Protein AF-A0A5S4FBE4-F1 (afdb_monomer_lite)

InterPro domains:
  IPR014543 Uncharacterised conserved protein UCP028291 [PF09981] (5-34)

pLDDT: mean 72.43, std 10.29, range [53.44, 87.75]

Organism: NCBI:txid1642303

Sequence (59 aa):
MPLSTAHVATARPERYVKQLISHMGHRATAELTGPGRGDDRLDCVMLPVRDGVTLARKR

Foldseek 3Di:
DDKDKDWDFDQCALVVLVVVLVVCVVPFPWDDDPRRWIQTVQRWIWDDDNGTIMIIGDD

Structure (mmCIF, N/CA/C/O backbone):
data_AF-A0A5S4FBE4-F1
#
_entry.id   AF-A0A5S4FBE4-F1
#
loop_
_atom_site.group_PDB
_atom_site.id
_atom_site.type_symbol
_atom_site.label_atom_id
_atom_site.label_alt_id
_atom_site.label_comp_id
_atom_site.label_asym_id
_atom_site.label_entity_id
_atom_site.label_seq_id
_atom_site.pdbx_PDB_ins_code
_atom_site.Cartn_x
_atom_site.Cartn_y
_atom_site.Cartn_z
_atom_site.occupancy
_atom_site.B_iso_or_equiv
_atom_site.auth_seq_id
_atom_site.auth_comp_id
_atom_site.auth_asym_id
_atom_site.auth_atom_id
_atom_site.pdbx_PDB_model_num
ATOM 1 N N . MET A 1 1 ? 5.934 -15.571 -15.169 1.00 61.88 1 MET A N 1
ATOM 2 C CA . MET A 1 1 ? 6.397 -15.394 -13.774 1.00 61.88 1 MET 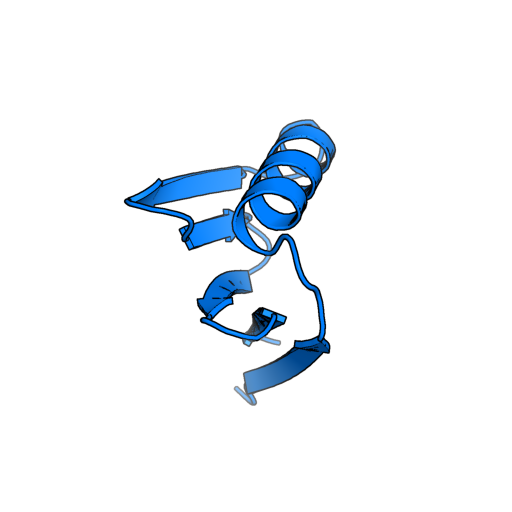A CA 1
ATOM 3 C C . MET A 1 1 ? 5.192 -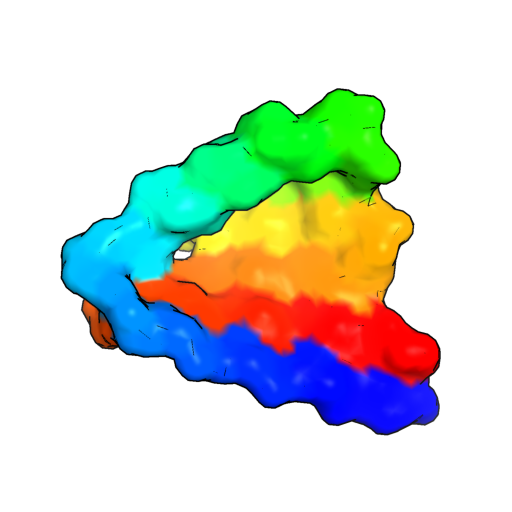15.053 -12.914 1.00 61.88 1 MET A C 1
ATOM 5 O O . MET A 1 1 ? 4.429 -14.189 -13.337 1.00 61.88 1 MET A O 1
ATOM 9 N N . PRO A 1 2 ? 4.957 -15.751 -11.791 1.00 74.56 2 PRO A N 1
ATOM 10 C CA . PRO A 1 2 ? 3.797 -15.502 -10.941 1.00 74.56 2 PRO A CA 1
ATOM 11 C C . PRO A 1 2 ? 3.931 -14.162 -10.204 1.00 74.56 2 PRO A C 1
ATOM 13 O O . PRO A 1 2 ? 4.992 -13.840 -9.668 1.00 74.56 2 PRO A O 1
ATOM 16 N N . LEU A 1 3 ? 2.845 -13.390 -10.190 1.00 77.00 3 LEU A N 1
ATOM 17 C CA . LEU A 1 3 ? 2.725 -12.167 -9.400 1.00 77.00 3 LEU A CA 1
ATOM 18 C C . LEU A 1 3 ? 2.293 -12.542 -7.976 1.00 77.00 3 LEU A C 1
ATOM 20 O O . LEU A 1 3 ? 1.369 -13.333 -7.806 1.00 77.00 3 LEU A O 1
ATOM 24 N N . SER A 1 4 ? 2.938 -11.968 -6.963 1.00 82.56 4 SER A N 1
ATOM 25 C CA . SER A 1 4 ? 2.537 -12.115 -5.562 1.00 82.56 4 SER A CA 1
ATOM 26 C C . SER A 1 4 ? 1.963 -10.796 -5.064 1.00 82.56 4 SER A C 1
ATOM 28 O O . SER A 1 4 ? 2.657 -9.782 -5.096 1.00 82.56 4 SER A O 1
ATOM 30 N N . THR A 1 5 ? 0.724 -10.802 -4.576 1.00 80.94 5 THR A N 1
ATOM 31 C CA . THR A 1 5 ? 0.027 -9.599 -4.095 1.00 80.94 5 THR A CA 1
ATOM 32 C C . THR A 1 5 ? -0.336 -9.699 -2.618 1.00 80.94 5 THR A C 1
ATOM 34 O O . THR A 1 5 ? -0.752 -10.758 -2.155 1.00 80.94 5 THR A O 1
ATOM 37 N N . ALA A 1 6 ? -0.217 -8.592 -1.887 1.00 83.06 6 ALA A N 1
ATOM 38 C CA . ALA A 1 6 ? -0.645 -8.461 -0.498 1.00 83.06 6 ALA A CA 1
ATOM 39 C C . ALA A 1 6 ? -1.436 -7.161 -0.297 1.00 83.06 6 ALA A C 1
ATOM 41 O O . ALA A 1 6 ? -1.065 -6.116 -0.829 1.00 83.06 6 ALA A O 1
ATOM 42 N N . HIS A 1 7 ? -2.503 -7.226 0.500 1.00 81.75 7 HIS A N 1
ATOM 43 C CA . HIS A 1 7 ? -3.306 -6.068 0.891 1.00 81.75 7 HIS A CA 1
ATOM 44 C C . HIS A 1 7 ? -3.208 -5.857 2.397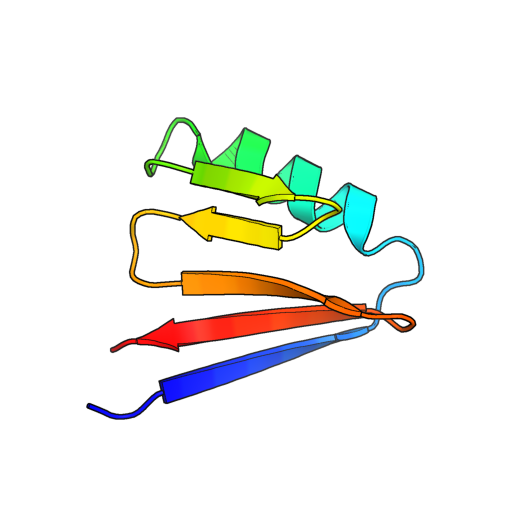 1.00 81.75 7 HIS A C 1
ATOM 46 O O . HIS A 1 7 ? -3.391 -6.794 3.173 1.00 81.75 7 HIS A O 1
ATOM 52 N N . VAL A 1 8 ? -2.936 -4.621 2.807 1.00 83.94 8 VAL A N 1
ATOM 53 C CA . VAL A 1 8 ? -2.838 -4.235 4.216 1.00 83.94 8 VAL A CA 1
ATOM 54 C C . VAL A 1 8 ? -3.839 -3.126 4.485 1.00 83.94 8 VAL A C 1
ATOM 56 O O . VAL A 1 8 ? -3.702 -2.029 3.943 1.00 83.94 8 VAL A O 1
ATOM 59 N N . ALA A 1 9 ? -4.833 -3.405 5.327 1.0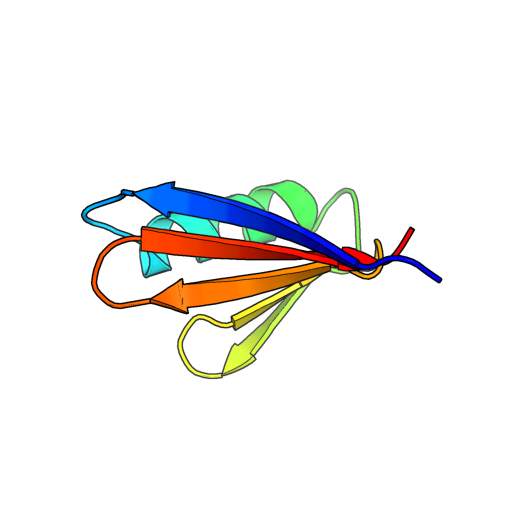0 87.75 9 ALA A N 1
ATOM 60 C CA . ALA A 1 9 ? -5.800 -2.404 5.757 1.00 87.75 9 ALA A CA 1
ATOM 61 C C . ALA A 1 9 ? -5.113 -1.347 6.635 1.00 87.75 9 ALA A C 1
ATOM 63 O O . ALA A 1 9 ? -4.414 -1.676 7.595 1.00 87.75 9 ALA A O 1
ATOM 64 N N . THR A 1 10 ? -5.292 -0.070 6.304 1.00 83.75 10 THR A N 1
ATOM 65 C CA . THR A 1 10 ? -4.757 1.044 7.096 1.00 83.75 10 THR A CA 1
ATOM 66 C C . THR A 1 10 ? -5.552 2.315 6.839 1.00 83.75 10 THR A C 1
ATOM 68 O O . THR A 1 10 ? -5.914 2.616 5.709 1.00 83.75 10 THR A O 1
ATOM 71 N N . ALA A 1 11 ? -5.769 3.104 7.891 1.00 87.25 11 ALA A N 1
ATOM 72 C CA . ALA A 1 11 ? -6.444 4.398 7.801 1.00 87.25 11 ALA A CA 1
ATOM 73 C C . ALA A 1 11 ? -5.550 5.522 7.237 1.00 87.25 11 ALA A C 1
ATOM 75 O O . ALA A 1 11 ? -6.006 6.654 7.094 1.00 87.25 11 ALA A O 1
ATOM 76 N N . ARG A 1 12 ? -4.253 5.262 6.998 1.00 85.00 12 ARG A N 1
ATOM 77 C CA . ARG A 1 12 ? -3.278 6.267 6.523 1.00 85.00 12 ARG A CA 1
ATOM 78 C C . ARG A 1 12 ? -2.354 5.714 5.429 1.00 85.00 12 ARG A C 1
ATOM 80 O O . ARG A 1 12 ? -1.132 5.674 5.626 1.00 85.00 12 ARG A O 1
ATOM 87 N N . PRO A 1 13 ? -2.907 5.276 4.289 1.00 81.56 13 PRO A N 1
ATOM 88 C CA . PRO A 1 13 ? -2.156 4.555 3.270 1.00 81.56 13 PRO A CA 1
ATOM 89 C C . PRO A 1 13 ? -1.041 5.398 2.634 1.00 81.56 13 PRO A C 1
ATOM 91 O O . PRO A 1 13 ? 0.078 4.907 2.485 1.00 81.56 13 PRO A O 1
ATOM 94 N N . GLU A 1 14 ? -1.256 6.690 2.366 1.00 81.94 14 GLU A N 1
ATOM 95 C CA . GLU A 1 14 ? -0.231 7.550 1.753 1.00 81.94 14 GLU A CA 1
ATOM 96 C C . GLU A 1 14 ? 0.965 7.771 2.684 1.00 81.94 14 GLU A C 1
ATOM 98 O O . GLU A 1 14 ? 2.113 7.860 2.240 1.00 81.94 14 GLU A O 1
ATOM 103 N N . ARG A 1 15 ? 0.710 7.856 3.997 1.00 84.44 15 ARG A N 1
ATOM 104 C CA . ARG A 1 15 ? 1.767 8.026 5.001 1.00 84.44 15 ARG A CA 1
ATOM 105 C C . ARG A 1 15 ? 2.677 6.804 5.040 1.00 84.44 15 ARG A C 1
ATOM 107 O O . ARG A 1 15 ? 3.891 6.964 5.116 1.00 84.44 15 ARG A O 1
ATOM 114 N N . TYR A 1 16 ? 2.096 5.611 4.991 1.00 82.38 16 TYR A N 1
ATOM 115 C CA . TYR A 1 16 ? 2.851 4.362 5.055 1.00 82.38 16 TYR A CA 1
ATOM 116 C C . TYR A 1 16 ? 3.661 4.122 3.786 1.00 82.38 16 TYR A C 1
ATOM 118 O O . TYR A 1 16 ? 4.821 3.732 3.893 1.00 82.38 16 TYR A O 1
ATOM 126 N N . VAL A 1 17 ? 3.116 4.449 2.609 1.00 78.69 17 VAL A N 1
ATOM 127 C CA . VAL A 1 17 ? 3.892 4.384 1.362 1.00 78.69 17 VAL A CA 1
ATOM 128 C C . VAL A 1 17 ? 5.107 5.317 1.429 1.00 78.69 17 VAL A C 1
ATOM 130 O O . VAL A 1 17 ? 6.224 4.889 1.155 1.00 78.69 17 VAL A O 1
ATOM 133 N N . LYS A 1 18 ? 4.935 6.564 1.890 1.00 81.25 18 LYS A N 1
ATOM 134 C CA . LYS A 1 18 ? 6.059 7.504 2.068 1.00 81.25 18 LYS A CA 1
ATOM 135 C C . LYS A 1 18 ? 7.098 7.012 3.077 1.00 81.25 18 LYS A C 1
ATOM 137 O O . LYS A 1 18 ? 8.294 7.156 2.837 1.00 81.25 18 LYS A O 1
ATOM 142 N N . GLN A 1 19 ? 6.657 6.449 4.204 1.00 83.19 19 GLN A N 1
ATOM 143 C CA . GLN A 1 19 ? 7.563 5.891 5.212 1.00 83.19 19 GLN A CA 1
ATOM 144 C C . GLN A 1 19 ? 8.366 4.719 4.659 1.00 83.19 19 GLN A C 1
ATOM 146 O O . GLN A 1 19 ? 9.568 4.651 4.909 1.00 83.19 19 GLN A O 1
ATOM 151 N N . LEU A 1 20 ? 7.729 3.826 3.897 1.00 76.56 20 LEU A N 1
ATOM 152 C CA . LEU A 1 20 ? 8.432 2.698 3.308 1.00 76.56 20 LEU A CA 1
ATOM 153 C C . LEU A 1 20 ? 9.454 3.169 2.276 1.00 76.56 20 LEU A C 1
ATOM 155 O O . LEU A 1 20 ? 10.607 2.784 2.380 1.00 76.56 20 LEU A O 1
ATOM 159 N N . ILE A 1 21 ? 9.076 4.064 1.364 1.00 75.19 21 ILE A N 1
ATOM 160 C CA . ILE A 1 21 ? 9.990 4.617 0.353 1.00 75.19 21 ILE A CA 1
ATOM 161 C C . ILE A 1 21 ? 11.173 5.330 1.015 1.00 75.19 21 ILE A C 1
ATOM 163 O O . ILE A 1 21 ? 12.313 5.135 0.613 1.00 75.19 21 ILE A O 1
ATOM 167 N N . SER A 1 22 ? 10.944 6.090 2.091 1.00 79.88 22 SER A N 1
ATOM 168 C CA . SER A 1 22 ? 12.035 6.698 2.865 1.00 79.88 22 SER A CA 1
ATOM 169 C C . SER A 1 22 ? 12.926 5.660 3.552 1.00 79.88 22 SER A C 1
ATOM 171 O O . SER A 1 22 ? 14.132 5.868 3.650 1.00 79.88 22 SER A O 1
ATOM 173 N N . HIS A 1 23 ? 12.355 4.562 4.050 1.00 77.31 23 HIS A N 1
ATOM 174 C CA . HIS A 1 23 ? 13.117 3.476 4.663 1.00 77.31 23 HIS A CA 1
ATOM 175 C C . HIS A 1 23 ? 13.918 2.680 3.620 1.00 77.31 23 HIS A C 1
ATOM 177 O O . HIS A 1 23 ? 15.046 2.257 3.880 1.00 77.31 23 HIS A O 1
ATOM 183 N N . MET A 1 24 ? 13.340 2.500 2.433 1.00 68.94 24 MET A N 1
ATOM 184 C CA . MET A 1 24 ? 13.884 1.714 1.333 1.00 68.94 24 MET A CA 1
ATOM 185 C C . MET A 1 24 ? 14.826 2.511 0.441 1.00 68.94 24 MET A C 1
ATOM 187 O O . MET A 1 24 ? 15.697 1.893 -0.149 1.00 68.94 24 MET A O 1
ATOM 191 N N . GLY A 1 25 ? 14.762 3.845 0.405 1.00 67.69 25 GLY A N 1
ATOM 192 C CA . GLY A 1 25 ? 15.623 4.686 -0.438 1.00 67.69 25 GLY A CA 1
ATOM 193 C C . GLY A 1 25 ? 17.129 4.532 -0.178 1.00 67.69 25 GLY A C 1
ATOM 194 O O . GLY A 1 25 ? 17.942 4.872 -1.031 1.00 67.69 25 GLY A O 1
ATOM 195 N N . HIS A 1 26 ? 17.515 3.967 0.972 1.00 68.88 26 HIS A N 1
ATOM 196 C CA . HIS A 1 26 ? 18.902 3.600 1.284 1.00 68.88 26 HIS A CA 1
ATOM 197 C C . HIS A 1 26 ? 19.260 2.136 0.955 1.00 68.88 26 HIS A C 1
ATOM 199 O O . HIS A 1 26 ? 20.416 1.745 1.092 1.00 68.88 26 HIS A O 1
ATOM 205 N N . ARG A 1 27 ? 18.283 1.305 0.572 1.00 61.72 27 ARG A N 1
ATOM 206 C CA . ARG A 1 27 ? 18.403 -0.154 0.370 1.00 61.72 27 ARG A CA 1
ATOM 207 C C . ARG A 1 27 ? 17.975 -0.626 -1.025 1.00 61.72 27 ARG A C 1
ATOM 209 O O . ARG A 1 27 ? 18.411 -1.685 -1.461 1.00 61.72 27 ARG A O 1
ATOM 216 N N . ALA A 1 28 ? 17.145 0.145 -1.716 1.00 57.75 28 ALA A N 1
ATOM 217 C CA . ALA A 1 28 ? 16.665 -0.072 -3.072 1.00 57.75 28 ALA A CA 1
ATOM 218 C C . ALA A 1 28 ? 16.356 1.291 -3.716 1.00 57.75 28 ALA A C 1
ATOM 220 O O . ALA A 1 28 ? 16.116 2.280 -3.025 1.00 57.75 28 ALA A O 1
ATOM 221 N N . THR A 1 29 ? 16.370 1.369 -5.047 1.00 56.69 29 THR A N 1
ATOM 222 C CA . THR A 1 29 ? 15.889 2.573 -5.745 1.00 56.69 29 THR A CA 1
ATOM 223 C C . THR A 1 29 ? 14.377 2.631 -5.585 1.00 56.69 29 THR A C 1
ATOM 225 O O . THR A 1 29 ? 13.720 1.732 -6.084 1.00 56.69 29 THR A O 1
ATOM 228 N N . ALA A 1 30 ? 13.870 3.624 -4.860 1.00 59.03 30 ALA A N 1
ATOM 229 C CA . ALA A 1 30 ? 12.472 3.762 -4.471 1.00 59.03 30 ALA A CA 1
ATOM 230 C C . ALA A 1 30 ? 11.912 5.079 -5.031 1.00 59.03 30 ALA A C 1
ATOM 232 O O . ALA A 1 30 ? 12.360 6.150 -4.616 1.00 59.03 30 ALA A O 1
ATOM 233 N N . GLU A 1 31 ? 10.969 5.036 -5.973 1.00 59.09 31 GLU A N 1
ATOM 234 C CA . GLU A 1 31 ? 10.398 6.227 -6.616 1.00 59.09 31 GLU A CA 1
ATOM 235 C C . GLU A 1 31 ? 8.900 6.384 -6.336 1.00 59.09 31 GLU A C 1
ATOM 237 O O . GLU A 1 31 ? 8.115 5.453 -6.491 1.00 59.09 31 GLU A O 1
ATOM 242 N N . LEU A 1 32 ? 8.481 7.601 -5.966 1.00 57.03 32 LEU A N 1
ATOM 243 C CA . LEU A 1 32 ? 7.068 7.973 -5.871 1.00 57.03 32 LEU A CA 1
ATOM 244 C C . LEU A 1 32 ? 6.536 8.382 -7.254 1.00 57.03 32 LEU A C 1
ATOM 246 O O . LEU A 1 32 ? 6.731 9.520 -7.679 1.00 57.03 32 LEU A O 1
ATOM 250 N N . THR A 1 33 ? 5.834 7.495 -7.955 1.00 57.59 33 THR A N 1
ATOM 251 C CA . THR A 1 33 ? 5.235 7.790 -9.269 1.00 57.59 33 THR A CA 1
ATOM 252 C C . THR A 1 33 ? 3.795 8.305 -9.130 1.00 57.59 33 THR A C 1
ATOM 254 O O .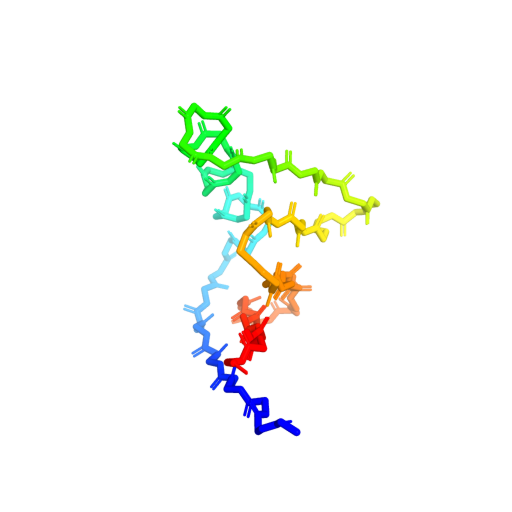 THR A 1 33 ? 2.820 7.570 -9.256 1.00 57.59 33 THR A O 1
ATOM 257 N N . GLY A 1 34 ? 3.632 9.608 -8.884 1.00 59.88 34 GLY A N 1
ATOM 258 C CA . GLY A 1 34 ? 2.314 10.255 -8.767 1.00 59.88 34 GLY A CA 1
ATOM 259 C C . GLY A 1 34 ? 1.733 10.215 -7.345 1.00 59.88 34 GLY A C 1
ATOM 260 O O . GLY A 1 34 ? 2.468 9.937 -6.395 1.00 59.88 34 GLY A O 1
ATOM 261 N N . PRO A 1 35 ? 0.438 10.542 -7.146 1.00 53.44 35 PRO A N 1
ATOM 262 C CA . PRO A 1 35 ? -0.161 10.613 -5.816 1.00 53.44 35 PRO A CA 1
ATOM 263 C C . PRO A 1 35 ? -0.213 9.222 -5.171 1.00 53.44 35 PRO A C 1
ATOM 265 O O . PRO A 1 35 ? -1.164 8.464 -5.324 1.00 53.44 35 PRO A O 1
ATOM 268 N N . GLY A 1 36 ? 0.856 8.901 -4.445 1.00 58.44 36 GLY A N 1
ATOM 269 C CA . GLY A 1 36 ? 0.942 7.777 -3.532 1.00 58.44 36 GLY A CA 1
ATOM 270 C C . GLY A 1 36 ? 1.507 6.472 -4.092 1.00 58.44 36 GLY A C 1
ATOM 271 O O . GLY A 1 36 ? 1.710 5.570 -3.296 1.00 58.44 36 GLY A O 1
ATOM 272 N N . ARG A 1 37 ? 1.808 6.326 -5.385 1.00 60.78 37 ARG A N 1
ATOM 273 C CA . ARG A 1 37 ? 2.397 5.076 -5.903 1.00 60.78 37 ARG A CA 1
ATOM 274 C C . ARG A 1 37 ? 3.900 5.022 -5.633 1.00 60.78 37 ARG A C 1
ATOM 276 O O . ARG A 1 37 ? 4.573 6.006 -5.902 1.00 60.78 37 ARG A O 1
ATOM 283 N N . GLY A 1 38 ? 4.406 3.894 -5.138 1.00 60.34 38 GLY A N 1
ATOM 284 C CA . GLY A 1 38 ? 5.839 3.630 -4.948 1.00 60.34 38 GLY A CA 1
ATOM 285 C C . GLY A 1 38 ? 6.348 2.521 -5.866 1.00 60.34 38 GLY A C 1
ATOM 286 O O . GLY A 1 38 ? 5.639 1.526 -6.033 1.00 60.34 38 GLY A O 1
ATOM 287 N N . ASP A 1 39 ? 7.542 2.681 -6.429 1.00 60.94 39 ASP A N 1
ATOM 288 C CA . ASP A 1 39 ? 8.276 1.659 -7.185 1.00 60.94 39 ASP A CA 1
ATOM 289 C C . ASP A 1 39 ? 9.654 1.448 -6.550 1.00 60.94 39 ASP A C 1
ATOM 291 O O . ASP A 1 39 ? 10.481 2.357 -6.581 1.00 60.94 39 ASP A O 1
ATOM 295 N N . ASP A 1 40 ? 9.884 0.279 -5.952 1.00 56.28 40 ASP A N 1
ATOM 296 C CA . ASP A 1 40 ? 11.184 -0.098 -5.392 1.00 56.28 40 ASP A CA 1
ATOM 297 C C . ASP A 1 40 ? 11.894 -1.039 -6.384 1.00 56.28 40 ASP A C 1
ATOM 299 O O . ASP A 1 40 ? 11.279 -1.957 -6.906 1.00 56.28 40 ASP A O 1
ATOM 303 N N . ARG A 1 41 ? 13.207 -0.911 -6.618 1.00 54.09 41 ARG A N 1
ATOM 304 C CA . ARG A 1 41 ? 14.015 -1.782 -7.514 1.00 54.09 41 ARG A CA 1
ATOM 305 C C . ARG A 1 41 ? 14.192 -3.248 -7.043 1.00 54.09 41 ARG A C 1
ATOM 307 O O . ARG A 1 41 ? 15.143 -3.922 -7.429 1.00 54.09 41 ARG A O 1
ATOM 314 N N . LEU A 1 42 ? 13.287 -3.762 -6.214 1.00 56.84 42 LEU A N 1
ATOM 315 C CA . LEU A 1 42 ? 12.821 -5.153 -6.260 1.00 56.84 42 LEU A CA 1
ATOM 316 C C . LEU A 1 42 ? 11.505 -5.068 -7.029 1.00 56.84 42 LEU A C 1
ATOM 318 O O . LEU A 1 42 ? 10.636 -4.510 -6.404 1.00 56.84 42 LEU A O 1
ATOM 322 N N . ASP A 1 43 ? 11.306 -5.605 -8.241 1.00 66.31 43 ASP A N 1
ATOM 323 C CA . ASP A 1 43 ? 10.056 -5.483 -9.044 1.00 66.31 43 ASP A CA 1
ATOM 324 C C . ASP A 1 43 ? 8.736 -5.461 -8.218 1.00 66.31 43 ASP A C 1
ATOM 326 O O . ASP A 1 43 ? 8.030 -6.472 -8.113 1.00 66.31 43 ASP A O 1
ATOM 330 N N . CYS A 1 44 ? 8.406 -4.330 -7.592 1.00 65.19 44 CYS A N 1
ATOM 331 C CA . CYS A 1 44 ? 7.425 -4.220 -6.520 1.00 65.19 44 CYS A CA 1
ATOM 332 C C . CYS A 1 44 ? 6.738 -2.879 -6.657 1.00 65.19 44 CYS A C 1
ATOM 334 O O . CYS A 1 44 ? 7.362 -1.827 -6.578 1.00 65.19 44 CYS A O 1
ATOM 336 N N . VAL A 1 45 ? 5.422 -2.934 -6.795 1.00 74.50 45 VAL A N 1
ATOM 337 C CA . VAL A 1 45 ? 4.587 -1.749 -6.902 1.00 74.50 45 VAL A CA 1
ATOM 338 C C . VAL A 1 45 ? 3.735 -1.640 -5.652 1.00 74.50 45 VAL A C 1
ATOM 340 O O . VAL A 1 45 ? 3.065 -2.599 -5.257 1.00 74.50 45 VAL A O 1
ATOM 343 N N . MET A 1 46 ? 3.730 -0.450 -5.060 1.00 75.81 46 MET A N 1
ATOM 344 C CA . MET A 1 46 ? 2.827 -0.089 -3.976 1.00 75.81 46 MET A CA 1
ATOM 345 C C . MET A 1 46 ? 1.775 0.893 -4.446 1.00 75.81 46 MET A C 1
ATOM 347 O O . MET A 1 46 ? 2.090 1.918 -5.046 1.00 75.81 46 MET A O 1
ATOM 351 N N . LEU A 1 47 ? 0.522 0.585 -4.131 1.00 77.69 47 LEU A N 1
ATOM 352 C CA . LEU A 1 47 ? -0.641 1.375 -4.505 1.00 77.69 47 LEU A CA 1
ATOM 353 C C . LEU A 1 47 ? -1.467 1.662 -3.247 1.00 77.69 47 LEU A C 1
ATOM 355 O O . LEU A 1 47 ? -2.055 0.732 -2.685 1.00 77.69 47 LEU A O 1
ATOM 359 N N . PRO A 1 48 ? -1.521 2.917 -2.778 1.00 77.38 48 PRO A N 1
ATOM 360 C CA . PRO A 1 48 ? -2.471 3.317 -1.766 1.00 77.38 48 PRO A CA 1
ATOM 361 C C . PRO A 1 48 ? -3.856 3.290 -2.398 1.00 77.38 48 PRO A C 1
ATOM 363 O O . PRO A 1 48 ? -4.094 3.823 -3.481 1.00 77.38 48 PRO A O 1
ATOM 366 N N . VAL A 1 49 ? -4.757 2.615 -1.710 1.00 77.81 49 VAL A N 1
ATOM 367 C CA . VAL A 1 49 ? -6.172 2.510 -2.036 1.00 77.81 49 VAL A CA 1
ATOM 368 C C . VAL A 1 49 ? -6.961 3.050 -0.848 1.00 77.81 49 VAL A C 1
ATOM 370 O O . VAL A 1 49 ? -6.415 3.222 0.239 1.00 77.81 49 VAL A O 1
ATOM 373 N N . ARG A 1 50 ? -8.250 3.329 -1.047 1.00 76.25 50 ARG A N 1
ATOM 374 C CA . ARG A 1 50 ? -9.102 4.009 -0.055 1.00 76.25 50 ARG A CA 1
ATOM 375 C C . ARG A 1 50 ? -9.007 3.439 1.369 1.00 76.25 50 ARG A C 1
ATOM 377 O O . ARG A 1 50 ? -8.989 4.215 2.316 1.00 76.25 50 ARG A O 1
ATOM 384 N N . ASP A 1 51 ? -8.882 2.119 1.491 1.00 80.19 51 ASP A N 1
ATOM 385 C CA . ASP A 1 51 ? -8.924 1.407 2.774 1.00 80.19 51 ASP A CA 1
ATOM 386 C C . ASP A 1 51 ? -7.576 0.784 3.178 1.00 80.19 51 ASP A C 1
ATOM 388 O O . ASP A 1 51 ? -7.496 0.006 4.134 1.00 80.19 51 ASP A O 1
ATOM 392 N N . GLY A 1 52 ? -6.494 1.077 2.450 1.00 81.75 52 GLY A N 1
ATOM 393 C CA . GLY A 1 52 ? -5.214 0.444 2.736 1.00 81.75 52 GLY A CA 1
ATOM 394 C C . GLY A 1 52 ? -4.152 0.570 1.655 1.00 81.75 52 GLY A C 1
ATOM 395 O O . GLY A 1 52 ? -4.181 1.455 0.807 1.00 81.75 52 GLY A O 1
ATOM 396 N N . VAL A 1 53 ? -3.178 -0.332 1.686 1.00 82.88 53 VAL A N 1
ATOM 397 C CA . VAL A 1 53 ? -2.082 -0.381 0.714 1.00 82.88 53 VAL A CA 1
ATOM 398 C C . VAL A 1 53 ? -2.052 -1.747 0.048 1.00 82.88 53 VAL A C 1
ATOM 400 O O . VAL A 1 53 ? -2.110 -2.780 0.715 1.00 82.88 53 VAL A O 1
ATOM 403 N N . THR A 1 54 ? -1.942 -1.743 -1.277 1.00 80.31 54 THR A N 1
ATOM 404 C CA . THR A 1 54 ? -1.707 -2.936 -2.089 1.00 80.31 54 THR A CA 1
ATOM 405 C C . THR A 1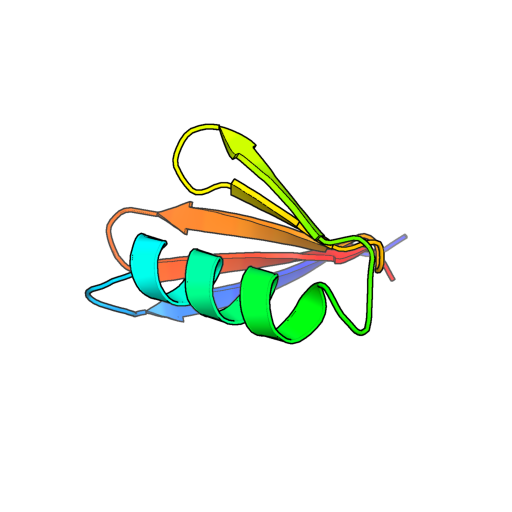 54 ? -0.236 -3.005 -2.467 1.00 80.31 54 THR A C 1
ATOM 407 O O . THR A 1 54 ? 0.305 -2.042 -3.001 1.00 80.31 54 THR A O 1
ATOM 410 N N . LEU A 1 55 ? 0.392 -4.146 -2.208 1.00 78.88 55 LEU A N 1
ATOM 411 C CA . LEU A 1 55 ? 1.752 -4.490 -2.607 1.00 78.88 55 LEU A CA 1
ATOM 412 C C . LEU A 1 55 ? 1.675 -5.573 -3.680 1.00 78.88 55 LEU A C 1
ATOM 414 O O . LEU A 1 55 ? 1.042 -6.603 -3.458 1.00 78.88 55 LEU A O 1
ATOM 418 N N . ALA A 1 56 ? 2.331 -5.375 -4.817 1.00 78.50 56 ALA A N 1
ATOM 419 C CA . ALA A 1 56 ? 2.449 -6.383 -5.865 1.00 78.50 56 ALA A CA 1
ATOM 420 C C . ALA A 1 56 ? 3.921 -6.595 -6.197 1.00 78.50 56 ALA A C 1
ATOM 422 O O . ALA A 1 56 ? 4.579 -5.639 -6.582 1.00 78.50 56 ALA A O 1
ATOM 423 N N . ARG A 1 57 ? 4.424 -7.825 -6.070 1.00 77.50 57 ARG A N 1
ATOM 424 C CA . ARG A 1 57 ? 5.808 -8.205 -6.373 1.00 77.50 57 ARG A CA 1
ATOM 425 C C . ARG A 1 57 ? 5.865 -9.205 -7.521 1.00 77.50 57 ARG A C 1
ATOM 427 O O . ARG A 1 57 ? 5.146 -10.208 -7.508 1.00 77.50 57 ARG A O 1
ATOM 434 N N . LYS A 1 58 ? 6.786 -8.995 -8.456 1.00 71.62 58 LYS A N 1
ATOM 435 C CA . LYS A 1 58 ? 7.201 -10.004 -9.434 1.00 71.62 58 LYS A CA 1
ATOM 436 C C . LYS A 1 58 ? 8.307 -10.876 -8.821 1.00 71.62 58 LYS A C 1
ATOM 438 O O . LYS A 1 58 ? 9.233 -10.362 -8.191 1.00 71.62 58 LYS A O 1
ATOM 443 N N . ARG A 1 59 ? 8.151 -12.199 -8.915 1.00 63.41 59 ARG A N 1
ATOM 444 C CA . ARG A 1 59 ? 9.134 -13.189 -8.446 1.00 63.41 59 ARG A CA 1
ATOM 445 C C . ARG A 1 59 ? 10.073 -13.606 -9.563 1.00 63.41 59 ARG A C 1
ATOM 447 O O . ARG A 1 59 ? 9.558 -13.806 -10.688 1.00 63.41 59 ARG A O 1
#

Radius of gyration: 10.85 Å; chains: 1; bounding box: 28×26×22 Å

Secondary structure (DSSP, 8-state):
--EEEEEEE-S-HHHHHHHHHHHHTTTS-EEE-SSS-EEETTTEEEEEETTEEEEEEE-